Protein AF-A0A3M1N798-F1 (afdb_monomer_lite)

Secondary structure (DSSP, 8-state):
--------BHHHHHHHHHHHHHHHHHHHHHHHHHHT-SS---HHHHHHHHHHHHHHHHHHHHGGGTTSB-

Radius of gyration: 16.21 Å; chains: 1; bounding box: 49×22×38 Å

Structure (mmCIF, N/CA/C/O backbone):
data_AF-A0A3M1N798-F1
#
_entry.id   AF-A0A3M1N798-F1
#
loop_
_atom_site.group_PDB
_atom_site.id
_atom_site.type_symbol
_atom_site.label_atom_id
_atom_site.label_alt_id
_atom_site.label_comp_id
_atom_site.label_asym_id
_atom_site.label_entity_id
_atom_site.label_seq_id
_atom_site.pdbx_PDB_ins_code
_atom_site.Cartn_x
_atom_site.Cartn_y
_atom_site.Cartn_z
_atom_site.occupancy
_atom_site.B_iso_or_equiv
_atom_site.auth_seq_id
_atom_site.auth_comp_id
_atom_site.auth_asym_id
_atom_site.auth_atom_id
_atom_site.pdbx_PDB_model_num
ATOM 1 N N . MET A 1 1 ? -35.601 15.823 9.844 1.00 45.78 1 MET A N 1
ATOM 2 C CA . MET A 1 1 ? -34.765 15.176 8.813 1.00 45.78 1 MET A CA 1
ATOM 3 C C . MET A 1 1 ? -33.348 15.178 9.364 1.00 45.78 1 MET A C 1
ATOM 5 O O . MET A 1 1 ? -32.707 16.215 9.337 1.00 45.78 1 MET A O 1
ATOM 9 N N . GLY A 1 2 ? -32.950 14.106 10.055 1.00 51.94 2 GLY A N 1
ATOM 10 C CA . GLY A 1 2 ? -31.625 14.031 10.676 1.00 51.94 2 GLY A CA 1
ATOM 11 C C . GLY A 1 2 ? -30.576 13.789 9.601 1.00 51.94 2 GLY A C 1
ATOM 12 O O . GLY A 1 2 ? -30.736 12.870 8.800 1.00 51.94 2 GLY A O 1
ATOM 13 N N . THR A 1 3 ? -29.543 14.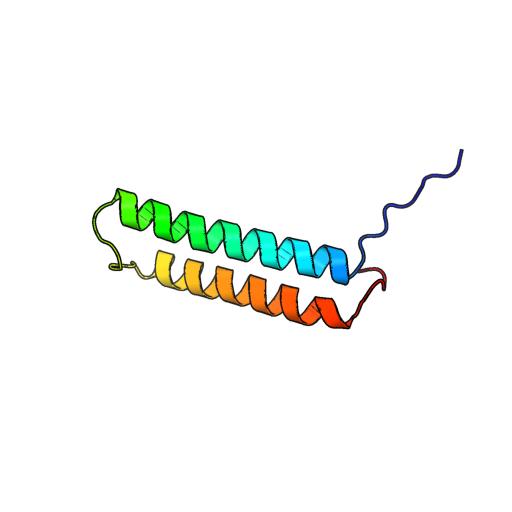622 9.549 1.00 57.47 3 THR A N 1
ATOM 14 C CA . THR A 1 3 ? -28.327 14.339 8.790 1.00 57.47 3 THR A CA 1
ATOM 15 C C . THR A 1 3 ? -27.707 13.073 9.372 1.00 57.47 3 THR A C 1
ATOM 17 O O . THR A 1 3 ? -27.254 13.065 10.512 1.00 57.47 3 THR A O 1
ATOM 20 N N . THR A 1 4 ? -27.749 11.966 8.635 1.00 61.03 4 THR A N 1
ATOM 21 C CA . THR A 1 4 ? -26.913 10.803 8.941 1.00 61.03 4 THR A CA 1
ATOM 22 C C . THR A 1 4 ? -25.469 11.220 8.725 1.00 61.03 4 THR A C 1
ATOM 24 O O . THR A 1 4 ? -25.010 11.268 7.583 1.00 61.03 4 THR A O 1
ATOM 27 N N . ASP A 1 5 ? -24.773 11.553 9.807 1.00 68.62 5 ASP A N 1
ATOM 28 C CA . ASP A 1 5 ? -23.331 11.745 9.772 1.00 68.62 5 ASP A CA 1
ATOM 29 C C . ASP A 1 5 ? -22.703 10.424 9.321 1.00 68.62 5 ASP A C 1
ATOM 31 O O . ASP A 1 5 ? -22.782 9.400 10.005 1.00 68.62 5 ASP A O 1
ATOM 35 N N . LEU A 1 6 ? -22.138 10.421 8.114 1.00 74.50 6 LEU A N 1
ATOM 36 C CA . LEU A 1 6 ? -21.398 9.283 7.586 1.00 74.50 6 LEU A CA 1
ATOM 37 C C . LEU A 1 6 ? -20.079 9.184 8.357 1.00 74.50 6 LEU A C 1
ATOM 39 O O . LEU A 1 6 ? -19.064 9.759 7.970 1.00 74.50 6 LEU A O 1
ATOM 43 N N . VAL A 1 7 ? -20.107 8.473 9.480 1.00 86.12 7 VAL A N 1
ATOM 44 C CA . VAL A 1 7 ? -18.920 8.225 10.294 1.00 86.12 7 VAL A CA 1
ATOM 45 C C . VAL A 1 7 ? -18.106 7.113 9.641 1.00 86.12 7 VAL A C 1
ATOM 47 O O . VAL A 1 7 ? -18.494 5.945 9.663 1.00 86.12 7 VAL A O 1
ATOM 50 N N . ILE A 1 8 ? -16.955 7.462 9.066 1.00 89.94 8 ILE A N 1
ATOM 51 C CA . ILE A 1 8 ? -15.989 6.462 8.604 1.00 89.94 8 ILE A CA 1
ATOM 52 C C . ILE A 1 8 ? -15.384 5.778 9.826 1.00 89.94 8 ILE A C 1
ATOM 54 O O . ILE A 1 8 ? -14.854 6.436 10.718 1.00 89.94 8 ILE A O 1
ATOM 58 N N . THR A 1 9 ? -15.452 4.449 9.872 1.00 95.06 9 THR A N 1
ATOM 59 C CA . THR A 1 9 ? -14.807 3.678 10.935 1.00 95.06 9 THR A CA 1
ATOM 60 C C . THR A 1 9 ? -13.332 3.439 10.629 1.00 95.06 9 THR A C 1
ATOM 62 O O . THR A 1 9 ? -12.919 3.403 9.469 1.00 95.06 9 THR A O 1
ATOM 65 N N . LYS A 1 10 ? -12.520 3.198 11.662 1.00 93.81 10 LYS A N 1
ATOM 66 C CA . LYS A 1 10 ? -11.110 2.809 11.504 1.00 93.81 10 LYS A CA 1
ATOM 67 C C . LYS A 1 10 ? -10.957 1.548 10.656 1.00 93.81 10 LYS A C 1
ATOM 69 O O . LYS A 1 10 ? -10.045 1.482 9.839 1.00 93.81 10 LYS A O 1
ATOM 74 N N . ARG A 1 11 ? -11.879 0.586 10.773 1.00 94.69 11 ARG A N 1
ATOM 75 C CA . ARG A 1 11 ? -11.922 -0.598 9.904 1.00 94.69 11 ARG A CA 1
ATOM 76 C C . ARG A 1 11 ? -12.166 -0.236 8.436 1.00 94.69 11 ARG A C 1
ATOM 78 O O . ARG A 1 11 ? -11.456 -0.751 7.577 1.00 94.69 11 ARG A O 1
ATOM 85 N N . MET A 1 12 ? -13.130 0.642 8.144 1.00 95.62 12 MET A N 1
ATOM 86 C CA . MET A 1 12 ? -13.385 1.109 6.774 1.00 95.62 12 MET A CA 1
ATOM 87 C C . MET A 1 12 ? -12.188 1.876 6.214 1.00 95.62 12 MET A C 1
ATOM 89 O O . MET A 1 12 ? -11.756 1.593 5.101 1.00 95.62 12 MET A O 1
ATOM 93 N N . LEU A 1 13 ? -11.612 2.791 6.998 1.00 96.56 13 LEU A N 1
ATOM 94 C CA . LEU A 1 13 ? -10.400 3.508 6.614 1.00 96.56 13 LEU A CA 1
ATOM 95 C C . LEU A 1 13 ? -9.252 2.528 6.342 1.00 96.56 13 LEU A C 1
ATOM 97 O O . LEU A 1 13 ? -8.613 2.610 5.300 1.00 96.56 13 LEU A O 1
ATOM 101 N N . GLY A 1 14 ? -9.037 1.554 7.226 1.00 97.50 14 GLY A N 1
ATOM 102 C CA . GLY A 1 14 ? -8.026 0.515 7.054 1.00 97.50 14 GLY A CA 1
ATOM 103 C C . GLY A 1 14 ? -8.195 -0.268 5.756 1.00 97.50 14 GLY A C 1
ATOM 104 O O . GLY A 1 14 ? -7.243 -0.402 4.989 1.00 97.50 14 GLY A O 1
ATOM 105 N N . ALA A 1 15 ? -9.418 -0.716 5.467 1.00 97.81 15 ALA A N 1
ATOM 106 C CA . ALA A 1 15 ? -9.742 -1.411 4.226 1.00 97.81 15 ALA A CA 1
ATOM 107 C C . ALA A 1 15 ? -9.502 -0.535 2.983 1.00 97.81 15 ALA A C 1
ATOM 109 O O . ALA A 1 15 ? -8.949 -1.021 1.997 1.00 97.81 15 ALA A O 1
ATOM 110 N N . LEU A 1 16 ? -9.856 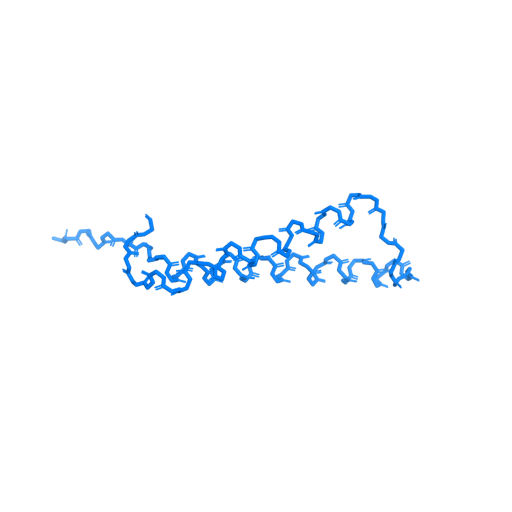0.754 3.035 1.00 97.62 16 LEU A N 1
ATOM 111 C CA . LEU A 1 16 ? -9.607 1.699 1.942 1.00 97.62 16 LEU A CA 1
ATOM 112 C C . LEU A 1 16 ? -8.111 1.893 1.684 1.00 97.62 16 LEU A C 1
ATOM 114 O O . LEU A 1 16 ? -7.683 1.867 0.534 1.00 97.62 16 LEU A O 1
ATOM 118 N N . LEU A 1 17 ? -7.305 2.041 2.733 1.00 98.19 17 LEU A N 1
ATOM 119 C CA . LEU A 1 17 ? -5.857 2.209 2.599 1.00 98.19 17 LEU A CA 1
ATOM 120 C C . LEU A 1 17 ? -5.182 0.953 2.037 1.00 98.19 17 LEU A C 1
ATOM 122 O O . LEU A 1 17 ? -4.321 1.063 1.166 1.00 98.19 17 LEU A O 1
ATOM 126 N N . ILE A 1 18 ? -5.621 -0.235 2.464 1.00 98.50 18 ILE A N 1
ATOM 127 C CA . ILE A 1 18 ? -5.177 -1.507 1.877 1.00 98.50 18 ILE A CA 1
ATOM 128 C C . ILE A 1 18 ? -5.551 -1.575 0.397 1.00 98.50 18 ILE A C 1
ATOM 130 O O . ILE A 1 18 ? -4.701 -1.904 -0.427 1.00 98.50 18 ILE A O 1
ATOM 134 N N . ALA A 1 19 ? -6.796 -1.243 0.048 1.00 98.44 19 ALA A N 1
ATOM 135 C CA . ALA A 1 19 ? -7.266 -1.283 -1.332 1.00 98.44 19 ALA A CA 1
ATOM 136 C C . ALA A 1 19 ? -6.483 -0.313 -2.230 1.00 98.44 19 ALA A C 1
ATOM 138 O O . ALA A 1 19 ? -6.054 -0.695 -3.317 1.00 98.44 19 ALA A O 1
ATOM 139 N N . LEU A 1 20 ? -6.238 0.914 -1.761 1.00 98.38 20 LEU A N 1
ATOM 140 C CA . LEU A 1 20 ? -5.439 1.909 -2.478 1.00 98.38 20 LEU A CA 1
ATOM 141 C C . LEU A 1 20 ? -3.982 1.464 -2.635 1.0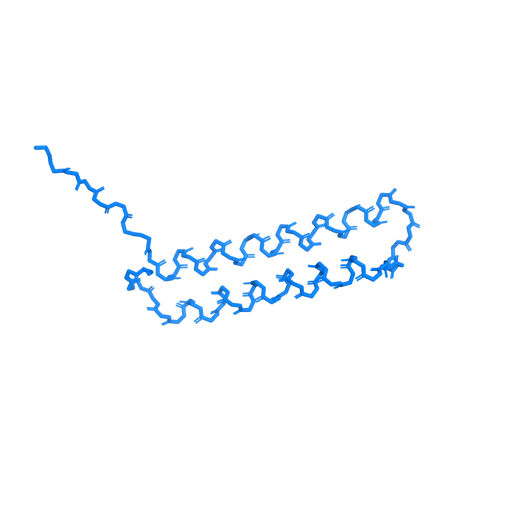0 98.38 20 LEU A C 1
ATOM 143 O O . LEU A 1 20 ? -3.430 1.578 -3.729 1.00 98.38 20 LEU A O 1
ATOM 147 N N . GLY A 1 21 ? -3.373 0.919 -1.578 1.00 98.38 21 GLY A N 1
ATOM 148 C CA . GLY A 1 21 ? -2.009 0.393 -1.624 1.00 98.38 21 GLY A CA 1
ATOM 149 C C . GLY A 1 21 ? -1.881 -0.769 -2.608 1.00 98.38 21 GLY A C 1
ATOM 150 O O . GLY A 1 21 ? -0.992 -0.768 -3.454 1.00 98.38 21 GLY A O 1
ATOM 151 N N . ALA A 1 22 ? -2.811 -1.725 -2.568 1.00 98.56 22 ALA A N 1
ATOM 152 C CA . ALA A 1 22 ? -2.838 -2.849 -3.498 1.00 98.56 22 ALA A CA 1
ATOM 153 C C . ALA A 1 22 ? -3.044 -2.392 -4.950 1.00 98.56 22 ALA A C 1
ATOM 155 O O . ALA A 1 22 ? -2.328 -2.845 -5.842 1.00 98.56 22 ALA A O 1
ATOM 156 N N . LEU A 1 23 ? -3.977 -1.465 -5.191 1.00 98.56 23 LEU A N 1
ATOM 157 C CA . LEU A 1 23 ? -4.244 -0.929 -6.525 1.00 98.56 23 LEU A CA 1
ATOM 158 C C . LEU A 1 23 ? -3.020 -0.204 -7.099 1.00 98.56 23 LEU A C 1
ATOM 160 O O . LEU A 1 23 ? -2.664 -0.437 -8.253 1.00 98.56 23 LEU A O 1
ATOM 164 N N . ALA A 1 24 ? -2.356 0.634 -6.299 1.00 98.06 24 ALA A N 1
ATOM 165 C CA . ALA A 1 24 ? -1.137 1.325 -6.709 1.00 98.06 24 ALA A CA 1
ATOM 166 C C . ALA A 1 24 ? 0.001 0.337 -7.007 1.00 98.06 24 ALA A C 1
ATOM 168 O O . ALA A 1 24 ? 0.643 0.439 -8.052 1.00 98.06 24 ALA A O 1
ATOM 169 N N . PHE A 1 25 ? 0.202 -0.657 -6.137 1.00 97.88 25 PHE A N 1
ATOM 170 C CA . PHE A 1 25 ? 1.218 -1.691 -6.317 1.00 97.88 25 PHE A CA 1
ATOM 171 C C . PHE A 1 25 ? 1.004 -2.464 -7.624 1.00 97.88 25 PHE A C 1
ATOM 173 O O . PHE A 1 25 ? 1.908 -2.540 -8.454 1.00 97.88 25 PHE A O 1
ATOM 180 N N . ILE A 1 26 ? -0.215 -2.966 -7.851 1.00 98.00 26 ILE A N 1
ATOM 181 C CA . ILE A 1 26 ? -0.586 -3.673 -9.084 1.00 98.00 26 ILE A CA 1
ATOM 182 C C . ILE A 1 26 ? -0.408 -2.760 -10.302 1.00 98.00 26 ILE A C 1
ATOM 184 O O . ILE A 1 26 ? 0.158 -3.185 -11.304 1.00 98.00 26 ILE A O 1
ATOM 188 N N . GLY A 1 27 ? -0.834 -1.497 -10.217 1.00 97.44 27 GLY A N 1
ATOM 189 C CA . GLY A 1 27 ? -0.677 -0.525 -11.298 1.00 97.44 27 GLY A CA 1
ATOM 190 C C . GLY A 1 27 ? 0.783 -0.316 -11.709 1.00 97.44 27 GLY A C 1
ATOM 191 O O . GLY A 1 27 ? 1.085 -0.286 -12.900 1.00 97.44 27 GLY A O 1
ATOM 192 N N . ILE A 1 28 ? 1.705 -0.239 -10.744 1.00 96.31 28 ILE A N 1
ATOM 193 C CA . ILE A 1 28 ? 3.141 -0.104 -11.027 1.00 96.31 28 ILE A CA 1
ATOM 194 C C . ILE A 1 28 ? 3.679 -1.359 -11.721 1.00 96.31 28 ILE A C 1
ATOM 196 O O . ILE A 1 28 ? 4.397 -1.231 -12.713 1.00 96.31 28 ILE A O 1
ATOM 200 N N . LEU A 1 29 ? 3.301 -2.553 -11.252 1.00 95.75 29 LEU A N 1
ATOM 201 C CA . LEU A 1 29 ? 3.708 -3.812 -11.886 1.00 95.75 29 LEU A CA 1
ATOM 202 C C . LEU A 1 29 ? 3.183 -3.934 -13.321 1.00 95.75 29 LEU A C 1
ATOM 204 O O . LEU A 1 29 ? 3.912 -4.370 -14.205 1.00 95.75 29 LEU A O 1
ATOM 208 N N . LEU A 1 30 ? 1.940 -3.518 -13.574 1.00 96.75 30 LEU A N 1
ATOM 209 C CA . LEU A 1 30 ? 1.361 -3.530 -14.919 1.00 96.75 30 LEU A CA 1
ATOM 210 C C . LEU A 1 30 ? 2.074 -2.554 -15.860 1.00 96.75 30 LEU A C 1
ATOM 212 O O . LEU A 1 30 ? 2.319 -2.891 -17.016 1.00 96.75 30 LEU A O 1
ATOM 216 N N . LEU A 1 31 ? 2.433 -1.361 -15.378 1.00 94.88 31 LEU A N 1
ATOM 217 C CA . LEU A 1 31 ? 3.199 -0.392 -16.166 1.00 94.88 31 LEU A CA 1
ATOM 218 C C . LEU A 1 31 ? 4.602 -0.904 -16.494 1.00 94.88 31 LEU A C 1
ATOM 220 O O . LEU A 1 31 ? 5.082 -0.691 -17.604 1.00 94.88 31 LEU A O 1
ATOM 224 N N . ASP A 1 32 ? 5.253 -1.570 -15.545 1.00 94.81 32 ASP A N 1
ATOM 225 C CA . ASP A 1 32 ? 6.555 -2.198 -15.756 1.00 94.81 32 ASP A CA 1
ATOM 226 C C . ASP A 1 32 ? 6.472 -3.376 -16.746 1.00 94.81 32 ASP A C 1
ATOM 228 O O . ASP A 1 32 ? 7.266 -3.465 -17.682 1.00 94.81 32 ASP A O 1
ATOM 232 N N . ALA A 1 33 ? 5.435 -4.211 -16.639 1.00 94.19 33 ALA A N 1
ATOM 233 C CA . ALA A 1 33 ? 5.164 -5.271 -17.607 1.00 94.19 33 ALA A CA 1
ATOM 234 C C . ALA A 1 33 ? 4.918 -4.720 -19.020 1.00 94.19 33 ALA A C 1
ATOM 236 O O . ALA A 1 33 ? 5.433 -5.265 -19.994 1.00 94.19 33 ALA A O 1
ATOM 237 N N . LEU A 1 34 ? 4.183 -3.608 -19.143 1.00 95.19 34 LEU A N 1
ATOM 238 C CA . LEU A 1 34 ? 3.908 -2.965 -20.430 1.00 95.19 34 LEU A CA 1
ATOM 239 C C . LEU A 1 34 ? 5.164 -2.351 -21.068 1.00 95.19 34 LEU A C 1
ATOM 241 O O . LEU A 1 34 ? 5.250 -2.263 -22.290 1.00 95.19 34 LEU A O 1
ATOM 245 N N . ARG A 1 35 ? 6.150 -1.951 -20.256 1.00 93.50 35 ARG A N 1
ATOM 246 C CA . ARG A 1 35 ? 7.473 -1.514 -20.733 1.00 93.50 35 ARG A CA 1
ATOM 247 C C . ARG A 1 35 ? 8.351 -2.677 -21.199 1.00 93.50 35 ARG A C 1
ATOM 249 O O . ARG A 1 35 ? 9.344 -2.433 -21.876 1.00 93.50 35 ARG A O 1
ATOM 256 N N . GLY A 1 36 ? 7.991 -3.915 -20.858 1.00 90.75 36 GLY A N 1
ATOM 257 C CA . GLY A 1 36 ? 8.748 -5.117 -21.208 1.00 90.75 36 GLY A CA 1
ATOM 258 C C . GLY A 1 36 ? 10.002 -5.337 -20.359 1.00 90.75 36 GLY A C 1
ATOM 259 O O . GLY A 1 36 ? 10.841 -6.151 -20.731 1.00 90.75 36 GLY A O 1
ATOM 260 N N . THR A 1 37 ? 10.143 -4.620 -19.243 1.00 86.38 37 THR A N 1
ATOM 261 C CA . THR A 1 37 ? 11.316 -4.677 -18.360 1.00 86.38 37 THR A CA 1
ATOM 262 C C . THR A 1 37 ? 11.197 -5.734 -17.265 1.00 86.38 37 THR A C 1
ATOM 264 O O . THR A 1 37 ? 12.199 -6.359 -16.936 1.00 86.38 37 THR A O 1
ATOM 267 N N . LEU A 1 38 ? 9.987 -5.964 -16.736 1.00 80.94 38 LEU A N 1
ATOM 268 C CA . LEU A 1 38 ? 9.661 -6.974 -15.712 1.00 80.94 38 LEU A CA 1
ATOM 269 C C . LEU A 1 38 ? 10.710 -7.079 -14.587 1.00 80.94 38 LEU A C 1
ATOM 271 O O . LEU A 1 38 ? 11.423 -8.075 -14.462 1.00 80.94 38 LEU A O 1
ATOM 275 N N . GLY A 1 39 ? 10.761 -6.057 -13.734 1.00 83.69 39 GLY A N 1
ATOM 276 C CA . GLY A 1 39 ? 11.598 -6.007 -12.533 1.00 83.69 39 GLY A CA 1
ATOM 277 C C . GLY A 1 39 ? 12.713 -4.961 -12.562 1.00 83.69 39 GLY A C 1
ATOM 278 O O . GLY A 1 39 ? 13.389 -4.791 -11.547 1.00 83.69 39 GLY A O 1
ATOM 279 N N . ASP A 1 40 ? 12.885 -4.228 -13.666 1.00 91.06 40 ASP A N 1
ATOM 280 C CA . ASP A 1 40 ? 13.833 -3.105 -13.763 1.00 91.06 40 ASP A CA 1
ATOM 281 C C . ASP A 1 40 ? 13.206 -1.803 -13.239 1.00 91.06 40 ASP A C 1
ATOM 283 O O . ASP A 1 40 ? 12.904 -0.857 -13.974 1.00 91.06 40 ASP A O 1
ATOM 287 N N . PHE A 1 41 ? 12.936 -1.774 -11.932 1.00 92.06 41 PHE A N 1
ATOM 288 C CA . PHE A 1 41 ? 12.312 -0.619 -11.301 1.00 92.06 41 PHE A CA 1
ATOM 289 C C . PHE A 1 41 ? 13.312 0.524 -11.127 1.00 92.06 41 PHE A C 1
ATOM 291 O O . PHE A 1 41 ? 14.261 0.438 -10.344 1.00 92.06 41 PHE A O 1
ATOM 298 N N . GLY A 1 42 ? 13.029 1.661 -11.763 1.00 93.69 42 GLY A N 1
ATOM 299 C CA . GLY A 1 42 ? 13.751 2.899 -11.476 1.00 93.69 42 GLY A CA 1
ATOM 300 C C . GLY A 1 42 ? 13.536 3.373 -10.024 1.00 93.69 42 GLY A C 1
ATOM 301 O O . GLY A 1 42 ? 12.545 2.993 -9.389 1.00 93.69 42 GLY A O 1
ATOM 302 N N . PRO A 1 43 ? 14.384 4.279 -9.494 1.00 95.81 43 PRO A N 1
ATOM 303 C CA . PRO A 1 43 ? 14.314 4.722 -8.095 1.00 95.81 43 PRO A CA 1
ATOM 304 C C . PRO A 1 43 ? 12.927 5.220 -7.664 1.00 95.81 43 PRO A C 1
ATOM 306 O O . PRO A 1 43 ? 12.454 4.911 -6.572 1.00 95.81 43 PRO A O 1
ATOM 309 N N . ALA A 1 44 ? 12.236 5.946 -8.548 1.00 95.25 44 ALA A N 1
ATOM 310 C CA . ALA A 1 44 ? 10.886 6.439 -8.287 1.00 95.25 44 ALA A CA 1
ATOM 311 C C . ALA A 1 44 ? 9.842 5.309 -8.187 1.00 95.25 44 ALA A C 1
ATOM 313 O O . ALA A 1 44 ? 8.966 5.365 -7.328 1.00 95.25 44 ALA A O 1
ATOM 314 N N . GLN A 1 45 ? 9.938 4.272 -9.027 1.00 95.81 45 GLN A N 1
ATOM 315 C CA . GLN A 1 45 ? 9.033 3.118 -8.967 1.00 95.81 45 GLN A CA 1
ATOM 316 C C . GLN A 1 45 ? 9.281 2.289 -7.709 1.00 95.81 45 GLN A C 1
ATOM 318 O O . GLN A 1 45 ? 8.322 1.899 -7.052 1.00 95.81 45 GLN A O 1
ATOM 323 N N . ALA A 1 46 ? 10.545 2.083 -7.331 1.00 96.31 46 ALA A N 1
ATOM 324 C CA . ALA A 1 46 ? 10.895 1.382 -6.099 1.00 96.31 46 ALA A CA 1
ATOM 325 C C . ALA A 1 46 ? 10.319 2.091 -4.860 1.00 96.31 4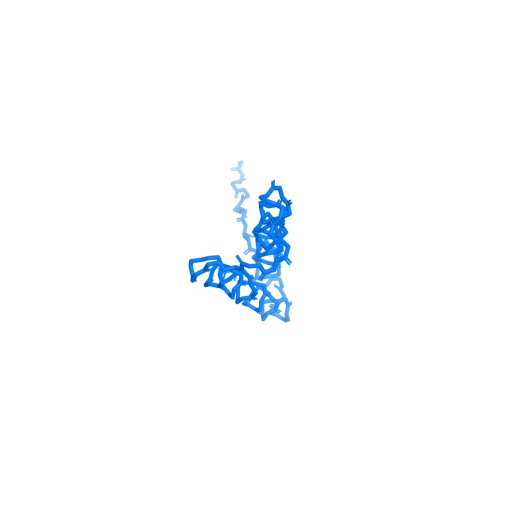6 ALA A C 1
ATOM 327 O O . ALA A 1 46 ? 9.691 1.452 -4.014 1.00 96.31 46 ALA A O 1
ATOM 328 N N . LEU A 1 47 ? 10.448 3.421 -4.785 1.00 98.00 47 LEU A N 1
ATOM 329 C CA . LEU A 1 47 ? 9.831 4.218 -3.720 1.00 98.00 47 LEU A CA 1
ATOM 330 C C . LEU A 1 47 ? 8.301 4.137 -3.745 1.00 98.00 47 LEU A C 1
ATOM 332 O O . LEU A 1 47 ? 7.680 4.030 -2.690 1.00 98.00 47 LEU A O 1
ATOM 336 N N . ALA A 1 48 ? 7.685 4.148 -4.928 1.00 97.56 48 ALA A N 1
ATOM 337 C CA . ALA A 1 48 ? 6.237 4.032 -5.060 1.00 97.56 48 ALA A CA 1
ATOM 338 C C . ALA A 1 48 ? 5.719 2.645 -4.632 1.00 9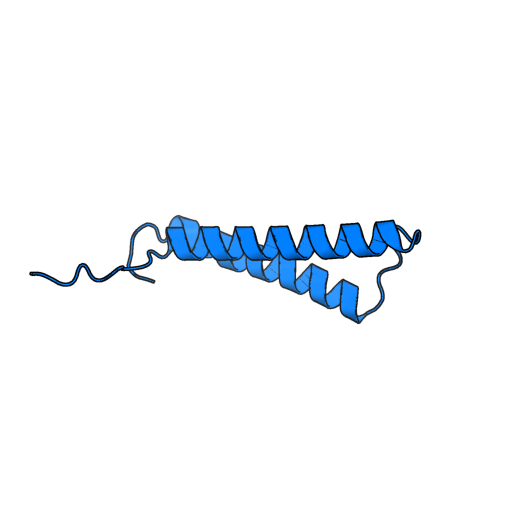7.56 48 ALA A C 1
ATOM 340 O O . ALA A 1 48 ? 4.690 2.559 -3.959 1.00 97.56 48 ALA A O 1
ATOM 341 N N . LEU A 1 49 ? 6.443 1.564 -4.943 1.00 97.75 49 LEU A N 1
ATOM 342 C CA . LEU A 1 49 ? 6.134 0.209 -4.471 1.00 97.75 49 LEU A CA 1
ATOM 343 C C . LEU A 1 49 ? 6.266 0.113 -2.947 1.00 97.75 49 LEU A C 1
ATOM 345 O O . LEU A 1 49 ? 5.352 -0.377 -2.284 1.00 97.75 49 LEU A O 1
ATOM 349 N N . ALA A 1 50 ? 7.357 0.637 -2.382 1.00 98.06 50 ALA A N 1
ATOM 350 C CA . ALA A 1 50 ? 7.556 0.690 -0.935 1.00 98.06 50 ALA A CA 1
ATOM 351 C C . ALA A 1 50 ? 6.458 1.510 -0.236 1.00 98.06 50 ALA A C 1
ATOM 353 O O . ALA A 1 50 ? 5.913 1.077 0.777 1.00 98.06 50 ALA A O 1
ATOM 354 N N . GLY A 1 51 ? 6.077 2.658 -0.804 1.00 98.31 51 GLY A N 1
ATOM 355 C CA . GLY A 1 51 ? 4.973 3.481 -0.310 1.00 98.31 51 GLY A CA 1
ATOM 356 C C . GLY A 1 51 ? 3.622 2.770 -0.389 1.00 98.31 51 GLY A C 1
ATOM 357 O O . GLY A 1 51 ? 2.842 2.837 0.556 1.00 98.31 51 GLY A O 1
ATOM 358 N N . SER A 1 52 ? 3.370 2.025 -1.468 1.00 98.44 52 SER A N 1
ATOM 359 C CA . SER A 1 52 ? 2.154 1.219 -1.642 1.00 98.44 52 SER A CA 1
ATOM 360 C C . SER A 1 52 ? 2.048 0.116 -0.582 1.00 98.44 52 SER A C 1
ATOM 362 O O . SER A 1 52 ? 0.992 -0.069 0.024 1.00 98.44 52 SER A O 1
ATOM 364 N N . LEU A 1 53 ? 3.162 -0.567 -0.294 1.00 98.12 53 LEU A N 1
ATOM 365 C CA . LEU A 1 53 ? 3.254 -1.534 0.802 1.00 98.12 53 LEU A CA 1
ATOM 366 C C . LEU A 1 53 ? 3.070 -0.861 2.166 1.00 98.12 53 LEU A C 1
ATOM 368 O O . LEU A 1 53 ? 2.307 -1.355 2.994 1.00 98.12 53 LEU A O 1
ATOM 372 N N . GLY A 1 54 ? 3.715 0.285 2.391 1.00 98.44 54 GLY A N 1
ATOM 373 C CA . GLY A 1 54 ? 3.570 1.069 3.617 1.00 98.44 54 G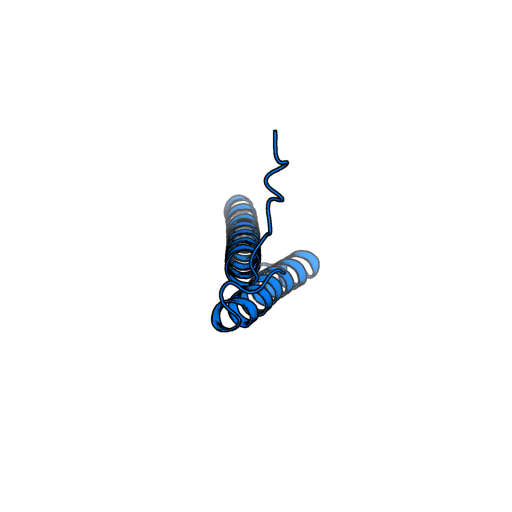LY A CA 1
ATOM 374 C C . GLY A 1 54 ? 2.123 1.492 3.872 1.00 98.44 54 GLY A C 1
ATOM 375 O O . GLY A 1 54 ? 1.639 1.375 4.996 1.00 98.44 54 GLY A O 1
ATOM 376 N N . LEU A 1 55 ? 1.401 1.898 2.825 1.00 98.19 55 LEU A N 1
ATOM 377 C CA . LEU A 1 55 ? -0.019 2.234 2.900 1.00 98.19 55 LEU A CA 1
ATOM 378 C C . LEU A 1 55 ? -0.868 1.017 3.288 1.00 98.19 55 LEU A C 1
ATOM 380 O O . LEU A 1 55 ? -1.748 1.125 4.141 1.00 98.19 55 LEU A O 1
ATOM 384 N N . GLY A 1 56 ? -0.559 -0.151 2.716 1.00 98.25 56 GLY A N 1
ATOM 385 C CA . GLY A 1 56 ? -1.195 -1.415 3.076 1.00 98.25 56 GLY A CA 1
ATOM 386 C C . GLY A 1 56 ? -0.949 -1.811 4.531 1.00 98.25 56 GLY A C 1
ATOM 387 O O . GLY A 1 56 ? -1.889 -2.187 5.226 1.00 98.25 56 GLY A O 1
ATOM 388 N N . LEU A 1 57 ? 0.283 -1.667 5.027 1.00 98.31 57 LEU A N 1
ATOM 389 C CA . LEU A 1 57 ? 0.625 -1.933 6.429 1.00 98.31 57 LEU A CA 1
ATOM 390 C C . LEU A 1 57 ? -0.075 -0.960 7.381 1.00 98.31 57 LEU A C 1
ATOM 392 O O . LEU A 1 57 ? -0.606 -1.379 8.411 1.00 98.31 57 LEU A O 1
ATOM 396 N N . LEU A 1 58 ? -0.130 0.323 7.021 1.00 98.06 58 LEU A N 1
ATOM 397 C CA . LEU A 1 58 ? -0.856 1.325 7.793 1.00 98.06 58 LEU A CA 1
ATOM 398 C C . LEU A 1 58 ? -2.351 0.991 7.828 1.00 98.06 58 LEU A C 1
ATOM 400 O O . LEU A 1 58 ? -2.938 0.966 8.906 1.00 98.06 58 LEU A O 1
ATOM 404 N N . GLY A 1 59 ? -2.951 0.626 6.695 1.00 97.44 59 GLY A N 1
ATOM 405 C CA . GLY A 1 59 ? -4.338 0.172 6.648 1.00 97.44 59 GLY A CA 1
ATOM 406 C C . GLY A 1 59 ? -4.590 -1.101 7.465 1.00 97.44 59 GLY A C 1
ATOM 407 O O . GLY A 1 59 ? -5.551 -1.162 8.234 1.00 97.44 59 GLY A O 1
ATOM 408 N N . ALA A 1 60 ? -3.692 -2.085 7.385 1.00 97.75 60 ALA A N 1
ATOM 409 C CA . ALA A 1 60 ? -3.756 -3.317 8.170 1.00 97.75 60 ALA A CA 1
ATOM 410 C C . ALA A 1 60 ? -3.688 -3.041 9.677 1.00 97.75 60 ALA A C 1
ATOM 412 O O . ALA A 1 60 ? -4.426 -3.659 10.443 1.00 97.75 60 ALA A O 1
ATOM 413 N N . SER A 1 61 ? -2.883 -2.062 10.102 1.00 97.62 61 SER A N 1
ATOM 414 C CA . SER A 1 61 ? -2.798 -1.640 11.506 1.00 97.62 61 SER A CA 1
ATOM 415 C C . SER A 1 61 ? -4.106 -1.048 12.055 1.00 97.62 61 SER A C 1
ATOM 417 O O . SER A 1 61 ? -4.325 -1.063 13.266 1.00 97.62 61 SER A O 1
ATOM 419 N N . LEU A 1 62 ? -5.004 -0.568 11.182 1.00 96.31 62 LEU A N 1
ATOM 420 C CA . LEU A 1 62 ? -6.300 -0.006 11.571 1.00 96.31 62 LEU A CA 1
ATOM 421 C C . LEU A 1 62 ? -7.403 -1.066 11.707 1.00 96.31 62 LEU A C 1
ATOM 423 O O . LEU A 1 62 ? -8.388 -0.825 12.407 1.00 96.31 62 LEU A O 1
ATOM 427 N N . LEU A 1 63 ? -7.251 -2.248 11.095 1.00 94.31 63 LEU A N 1
ATOM 428 C CA . LEU A 1 63 ? -8.259 -3.316 11.157 1.00 94.31 63 LEU A CA 1
ATOM 429 C C . LEU A 1 63 ? -8.574 -3.783 12.596 1.00 94.31 63 LEU A C 1
ATOM 431 O O . LEU A 1 63 ? -9.762 -3.924 12.911 1.00 94.31 63 LEU A O 1
ATOM 435 N N . PRO A 1 64 ? -7.584 -3.964 13.501 1.00 94.56 64 PRO A N 1
ATOM 436 C CA . PRO A 1 64 ? -7.837 -4.340 14.894 1.00 94.56 64 PRO A CA 1
ATOM 437 C C . PRO A 1 64 ? -8.543 -3.253 15.712 1.00 94.56 64 PRO A C 1
ATOM 439 O O . PRO A 1 64 ? -9.146 -3.555 16.739 1.00 94.56 64 PRO A O 1
ATOM 442 N N . LEU A 1 65 ? -8.490 -1.987 15.277 1.00 93.56 65 LEU A N 1
ATOM 443 C CA . LEU A 1 65 ? -9.114 -0.867 15.992 1.00 93.56 65 LEU A CA 1
ATOM 444 C C . LEU A 1 65 ? -10.641 -0.825 15.812 1.00 93.56 65 LEU A C 1
ATOM 446 O O . LEU A 1 65 ? -11.326 -0.091 16.530 1.00 93.56 65 LEU A O 1
ATOM 450 N N . GLY A 1 66 ? -11.165 -1.644 14.894 1.00 89.31 66 GLY A N 1
ATOM 451 C CA . GLY A 1 66 ? -12.584 -1.937 14.746 1.00 89.31 66 GLY A CA 1
ATOM 452 C C . GLY A 1 66 ? -13.421 -0.744 14.296 1.00 89.31 66 GLY A C 1
ATOM 453 O O . GLY A 1 66 ? -12.974 0.116 13.536 1.00 89.31 66 GLY A O 1
ATOM 454 N N . ASP A 1 67 ? -14.661 -0.708 14.776 1.00 92.00 67 ASP A N 1
ATOM 455 C CA . ASP A 1 67 ? -15.693 0.205 14.277 1.00 92.00 67 ASP A CA 1
ATOM 456 C C . ASP A 1 67 ? -15.685 1.579 14.973 1.00 92.00 67 ASP A C 1
ATOM 458 O O . ASP A 1 67 ? -16.640 2.347 14.890 1.00 92.00 67 ASP A O 1
ATOM 462 N N . ARG A 1 68 ? -14.584 1.919 15.660 1.00 90.12 68 ARG A N 1
ATOM 463 C CA . ARG A 1 68 ? -14.397 3.252 16.247 1.00 90.12 68 ARG A CA 1
ATOM 464 C C . ARG A 1 68 ? -14.336 4.299 15.124 1.00 90.12 68 ARG A C 1
ATOM 466 O O . ARG A 1 68 ? -13.708 4.010 14.103 1.00 90.12 68 ARG A O 1
ATOM 473 N N . PRO A 1 69 ? -14.909 5.502 15.314 1.00 89.06 69 PRO A N 1
ATOM 474 C CA . PRO A 1 69 ? -14.821 6.592 14.336 1.00 89.06 69 PRO A CA 1
ATOM 475 C C . PRO A 1 69 ? -13.356 6.886 14.013 1.00 89.06 69 PRO A C 1
ATOM 477 O O . PRO A 1 69 ? -12.545 6.889 14.941 1.00 89.06 69 PRO A O 1
ATOM 480 N N . ALA A 1 70 ? -13.007 7.033 12.736 1.00 81.50 70 ALA A N 1
ATOM 481 C CA . ALA A 1 70 ? -11.651 7.328 12.271 1.00 81.50 70 ALA A CA 1
ATOM 482 C C . ALA A 1 70 ? -11.161 8.683 12.787 1.00 81.50 70 ALA A C 1
ATOM 484 O O . ALA A 1 70 ? -11.940 9.658 12.725 1.00 81.50 70 ALA A O 1
#

Foldseek 3Di:
DDPPPPFQFLLNQLVVLLVQLVVQLVVLQVVCVVVVNRPPDDPVSVVSNVVSVVSNVSSVVSNVVPGHGD

pLDDT: mean 91.98, std 10.98, range [45.78, 98.56]

Sequence (70 aa):
MGTTDLVITKRMLGALLIALGALAFIGILLLDALRGTLGDFGPAQALALAGSLGLGLLGASLLPLGDRPA